Protein AF-A0A960LM51-F1 (afdb_monomer)

Mean predicted aligned error: 3.09 Å

Solvent-accessible surface area (backbone atoms only — not comparable to full-atom values): 5059 Å² total; per-residue (Å²): 129,77,63,47,44,45,46,80,34,15,63,49,51,48,49,55,38,51,77,67,72,45,51,55,55,59,47,15,53,52,43,28,75,73,68,42,70,86,41,40,40,68,48,43,51,28,34,40,70,13,69,32,68,72,53,74,70,53,43,48,50,55,18,54,81,67,74,43,56,54,70,75,39,49,66,58,69,73,57,45,65,72,45,42,66,34,35,63,55,37,68,115

Nearest PDB structures (foldseek):
  1y7y-assembly1_A  TM=9.284E-01  e=1.451E-03  Aeromonas hydrophila
  3vk0-assembly2_B  TM=7.750E-01  e=2.705E-04  Neisseria meningitidis MC58
  2ewt-assembly1_A  TM=7.821E-01  e=7.320E-04  Streptomyces coelicolor A3(2)
  6tri-assembly1_A  TM=8.109E-01  e=8.285E-03  Lactococcus phage TP901-1
  1o4x-assembly1_A  TM=5.934E-01  e=2.874E-01  Homo sapiens

Radius of gyration: 12.93 Å; Cα contacts (8 Å, |Δi|>4): 116; chains: 1; bounding box: 28×24×33 Å

Structure (mmCIF, N/CA/C/O backbone):
data_AF-A0A960LM51-F1
#
_entry.id   AF-A0A960LM51-F1
#
loop_
_atom_site.group_PDB
_atom_site.id
_atom_site.type_symbol
_atom_site.label_atom_id
_atom_site.label_alt_id
_atom_site.label_comp_id
_atom_site.label_asym_id
_atom_site.label_entity_id
_atom_site.label_seq_id
_atom_site.pdbx_PDB_ins_code
_atom_site.Cartn_x
_atom_site.Cartn_y
_atom_site.Cartn_z
_atom_site.occupancy
_atom_site.B_iso_or_equiv
_atom_site.auth_seq_id
_atom_site.auth_comp_id
_atom_site.auth_asym_id
_atom_site.auth_atom_id
_atom_site.pdbx_PDB_model_num
ATOM 1 N N . MET A 1 1 ? 16.778 6.847 -16.037 1.00 52.69 1 MET A N 1
ATOM 2 C CA . MET A 1 1 ? 15.639 6.074 -16.586 1.00 52.69 1 MET A CA 1
ATOM 3 C C . MET A 1 1 ? 14.375 6.477 -15.840 1.00 52.69 1 MET A C 1
ATOM 5 O O . MET A 1 1 ? 14.473 6.622 -14.623 1.00 52.69 1 MET A O 1
ATOM 9 N N . PRO A 1 2 ? 13.228 6.683 -16.510 1.00 55.00 2 PRO A N 1
ATOM 10 C CA . PRO A 1 2 ? 11.973 6.963 -15.816 1.00 55.00 2 PRO A CA 1
ATOM 11 C C . PRO A 1 2 ? 11.629 5.792 -14.883 1.00 55.00 2 PRO A C 1
ATOM 13 O O . PRO A 1 2 ? 11.687 4.626 -15.283 1.00 55.00 2 PRO A O 1
ATOM 16 N N . ARG A 1 3 ? 11.359 6.088 -13.606 1.00 69.00 3 ARG A N 1
ATOM 17 C CA . ARG A 1 3 ? 11.009 5.074 -12.603 1.00 69.00 3 ARG A CA 1
ATOM 18 C C . ARG A 1 3 ? 9.557 4.659 -12.822 1.00 69.00 3 ARG A C 1
ATOM 20 O O . ARG A 1 3 ? 8.662 5.408 -12.467 1.00 69.00 3 ARG A O 1
ATOM 27 N N . ARG A 1 4 ? 9.328 3.471 -13.388 1.00 80.12 4 ARG A N 1
ATOM 28 C CA . ARG A 1 4 ? 7.975 2.909 -13.537 1.00 80.12 4 ARG A CA 1
ATOM 29 C C . ARG A 1 4 ? 7.333 2.657 -12.175 1.00 80.12 4 ARG A C 1
ATOM 31 O O . ARG A 1 4 ? 8.012 2.169 -11.265 1.00 80.12 4 ARG A O 1
ATOM 38 N N . TYR A 1 5 ? 6.030 2.901 -12.071 1.00 92.06 5 TYR A N 1
ATOM 39 C CA . TYR A 1 5 ? 5.258 2.466 -10.915 1.00 92.06 5 TYR A CA 1
ATOM 40 C C . TYR A 1 5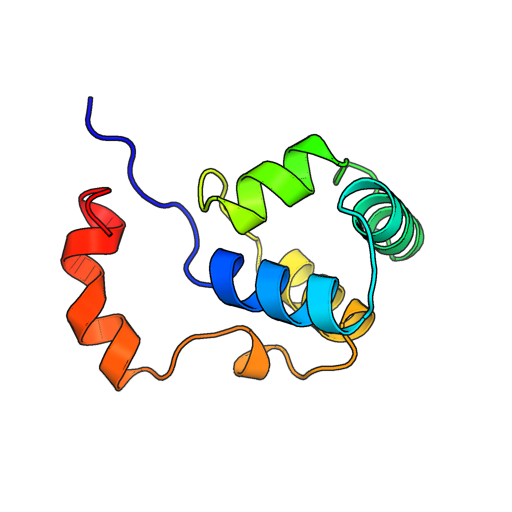 ? 5.051 0.951 -10.962 1.00 92.06 5 TYR A C 1
ATOM 42 O O . TYR A 1 5 ? 4.857 0.363 -12.024 1.00 92.06 5 TYR A O 1
ATOM 50 N N . ARG A 1 6 ? 5.147 0.299 -9.801 1.00 93.75 6 ARG A N 1
ATOM 51 C CA . ARG A 1 6 ? 5.210 -1.168 -9.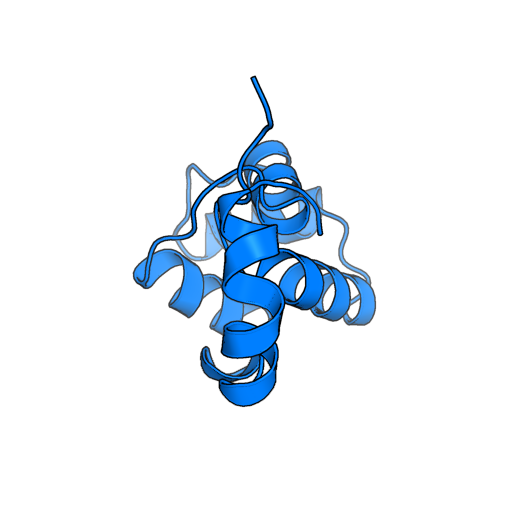685 1.00 93.75 6 ARG A CA 1
ATOM 52 C C . ARG A 1 6 ? 3.974 -1.816 -9.068 1.00 93.75 6 ARG A C 1
ATOM 54 O O . ARG A 1 6 ? 3.877 -3.040 -9.070 1.00 93.75 6 ARG A O 1
ATOM 61 N N . ASN A 1 7 ? 3.050 -1.020 -8.542 1.00 95.56 7 ASN A N 1
ATOM 62 C CA . ASN A 1 7 ? 1.739 -1.468 -8.077 1.00 95.56 7 ASN A CA 1
ATOM 63 C C . ASN A 1 7 ? 0.712 -0.338 -8.264 1.00 95.56 7 ASN A C 1
ATOM 65 O O . ASN A 1 7 ? 1.107 0.815 -8.425 1.00 95.56 7 ASN A O 1
ATOM 69 N N . CYS A 1 8 ? -0.585 -0.648 -8.221 1.00 95.62 8 CYS A N 1
ATOM 70 C CA . CYS A 1 8 ? -1.671 0.339 -8.303 1.00 95.62 8 CYS A CA 1
ATOM 71 C C . CYS A 1 8 ? -2.366 0.621 -6.956 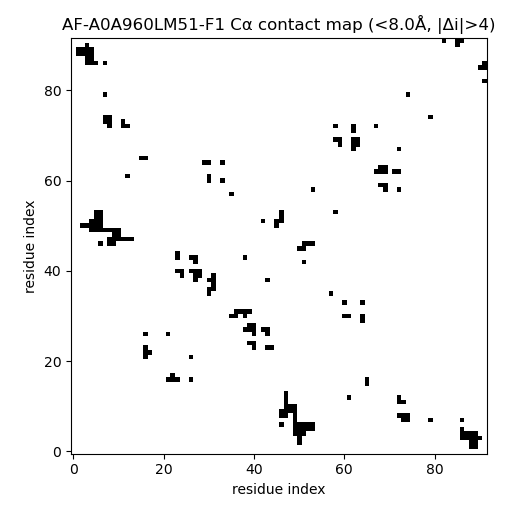1.00 95.62 8 CYS A C 1
ATOM 73 O O . CYS A 1 8 ? -3.194 1.527 -6.882 1.00 95.62 8 CYS A O 1
ATOM 75 N N . ILE A 1 9 ? -2.021 -0.122 -5.897 1.00 97.56 9 ILE A N 1
ATOM 76 C CA . ILE A 1 9 ? -2.709 -0.080 -4.597 1.00 97.56 9 ILE A CA 1
ATOM 77 C C . ILE A 1 9 ? -2.080 0.900 -3.599 1.00 97.56 9 ILE A C 1
ATOM 79 O O . ILE A 1 9 ? -2.721 1.279 -2.624 1.00 97.56 9 ILE A O 1
ATOM 83 N N . GLY A 1 10 ? -0.832 1.322 -3.822 1.00 97.56 10 GLY A N 1
ATOM 84 C CA . GLY A 1 10 ? -0.029 2.115 -2.886 1.00 97.56 10 GLY A CA 1
ATOM 85 C C . GLY A 1 10 ? -0.748 3.336 -2.301 1.00 97.56 10 GLY A C 1
ATOM 86 O O . GLY A 1 10 ? -0.789 3.469 -1.075 1.00 97.56 10 GLY A O 1
ATOM 87 N N . PRO A 1 11 ? -1.391 4.190 -3.123 1.00 96.12 11 PRO A N 1
ATOM 88 C CA . PRO A 1 11 ? -2.142 5.337 -2.617 1.00 96.12 11 PRO A CA 1
ATOM 89 C C . PRO A 1 11 ? -3.311 4.949 -1.705 1.00 96.12 11 PRO A C 1
ATOM 91 O O . PRO A 1 11 ? -3.560 5.607 -0.696 1.00 96.12 11 PRO A O 1
ATOM 94 N N . GLN A 1 12 ? -4.007 3.862 -2.035 1.00 97.88 12 GLN A N 1
ATOM 95 C CA . GLN A 1 12 ? -5.162 3.375 -1.288 1.00 97.88 12 GLN A CA 1
ATOM 96 C C . GLN A 1 12 ? -4.735 2.713 0.034 1.00 97.88 12 GLN A C 1
ATOM 98 O O . GLN A 1 12 ? -5.353 2.965 1.067 1.00 97.88 12 GLN A O 1
ATOM 103 N N . VAL A 1 13 ? -3.618 1.973 0.036 1.00 98.56 13 VAL A N 1
ATOM 104 C CA . VAL A 1 13 ? -2.973 1.447 1.254 1.00 98.56 13 VAL A CA 1
ATOM 105 C C . VAL A 1 13 ? -2.574 2.589 2.191 1.00 98.56 13 VAL A C 1
ATOM 107 O O . VAL A 1 13 ? -2.929 2.564 3.369 1.00 98.56 13 VAL A O 1
ATOM 110 N N . ARG A 1 14 ? -1.909 3.632 1.669 1.00 98.62 14 ARG A N 1
ATOM 111 C CA . ARG A 1 14 ? -1.517 4.811 2.459 1.00 98.62 14 ARG A CA 1
ATOM 112 C C . ARG A 1 14 ? -2.726 5.493 3.092 1.00 98.62 14 ARG A C 1
ATOM 114 O O . ARG A 1 14 ? -2.682 5.814 4.279 1.00 98.62 14 ARG A O 1
ATOM 121 N N . ARG A 1 15 ? -3.788 5.715 2.310 1.00 98.50 15 ARG A N 1
ATOM 122 C CA . ARG A 1 15 ? -5.024 6.350 2.785 1.00 98.50 15 ARG A CA 1
ATOM 123 C C . ARG A 1 15 ? -5.634 5.567 3.949 1.00 98.50 15 ARG A C 1
ATOM 125 O O . ARG A 1 15 ? -5.804 6.130 5.025 1.00 98.50 15 ARG A O 1
ATOM 132 N N . LEU A 1 16 ? -5.888 4.272 3.758 1.00 98.50 16 LEU A N 1
ATOM 133 C CA . LEU A 1 16 ? -6.507 3.416 4.777 1.00 98.50 16 LEU A CA 1
ATOM 134 C C . LEU A 1 16 ? -5.633 3.273 6.030 1.00 98.50 16 LEU A C 1
ATOM 136 O O . LEU A 1 16 ? -6.146 3.280 7.148 1.00 98.50 16 LEU A O 1
ATOM 140 N N . ARG A 1 17 ? -4.305 3.189 5.871 1.00 98.56 17 ARG A N 1
ATOM 141 C CA . ARG A 1 17 ? -3.378 3.184 7.010 1.00 98.56 17 ARG A CA 1
ATOM 142 C C . ARG A 1 17 ? -3.504 4.471 7.831 1.00 98.56 17 ARG A C 1
ATOM 144 O O . ARG A 1 17 ? -3.560 4.409 9.059 1.00 98.56 17 ARG A O 1
ATOM 151 N N . MET A 1 18 ? -3.529 5.627 7.163 1.00 98.56 18 MET A N 1
ATOM 152 C CA . MET A 1 18 ? -3.657 6.930 7.82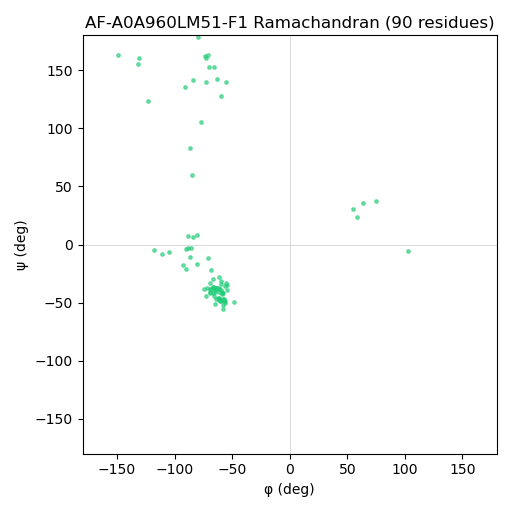3 1.00 98.56 18 MET A CA 1
ATOM 153 C C . MET A 1 18 ? -5.017 7.100 8.508 1.00 98.56 18 MET A C 1
ATOM 155 O O . MET A 1 18 ? -5.058 7.623 9.616 1.00 98.56 18 MET A O 1
ATOM 159 N N . GLU A 1 19 ? -6.103 6.598 7.915 1.00 98.31 19 GLU A N 1
ATOM 160 C CA . GLU A 1 19 ? -7.439 6.575 8.538 1.00 98.31 19 GLU A CA 1
ATOM 161 C C . GLU A 1 19 ? -7.477 5.759 9.833 1.00 98.31 19 GLU A C 1
ATOM 163 O O . GLU A 1 19 ? -8.239 6.070 10.743 1.00 98.31 19 GLU A O 1
ATOM 168 N N . LYS A 1 20 ? -6.607 4.752 9.956 1.00 97.88 20 LYS A N 1
ATOM 169 C CA . LYS A 1 20 ? -6.415 3.978 11.191 1.00 97.88 20 LYS A CA 1
ATOM 170 C C . LYS A 1 20 ? -5.370 4.568 12.143 1.00 97.88 20 LYS A C 1
ATOM 172 O O . LYS A 1 20 ? -5.017 3.910 13.117 1.00 97.88 20 LYS A O 1
ATOM 177 N N . ALA A 1 21 ? -4.848 5.763 11.858 1.00 98.19 21 ALA A N 1
ATOM 178 C CA . ALA A 1 21 ? -3.806 6.436 12.638 1.00 98.19 21 ALA A CA 1
ATOM 179 C C . ALA A 1 21 ? -2.524 5.599 12.850 1.00 98.19 21 ALA A C 1
ATOM 181 O O . ALA A 1 21 ? -1.830 5.754 13.852 1.00 98.19 21 ALA A O 1
ATOM 182 N N . LEU A 1 22 ? -2.187 4.719 11.901 1.00 98.44 22 LEU A N 1
ATOM 183 C CA . LEU A 1 22 ? -0.988 3.883 11.983 1.00 98.44 22 LEU A CA 1
ATOM 184 C C . LEU A 1 22 ? 0.204 4.568 11.322 1.00 98.44 22 LEU A C 1
ATOM 186 O O . LEU A 1 22 ? 0.101 5.054 10.194 1.00 98.44 22 LEU A O 1
ATOM 190 N N . THR A 1 23 ? 1.372 4.536 11.959 1.00 98.69 23 THR A N 1
ATOM 191 C CA . THR A 1 23 ? 2.640 4.844 11.281 1.00 98.69 23 THR A CA 1
ATOM 192 C C . THR A 1 23 ? 3.011 3.721 10.304 1.00 98.69 23 THR A C 1
ATOM 194 O O . THR A 1 23 ? 2.488 2.608 10.380 1.00 98.69 23 THR A O 1
ATOM 197 N N . GLN A 1 24 ? 3.929 3.985 9.366 1.00 98.69 24 GLN A N 1
ATOM 198 C CA . GLN A 1 24 ? 4.448 2.931 8.479 1.00 98.69 24 GLN A CA 1
ATOM 199 C C . GLN A 1 24 ? 5.116 1.796 9.265 1.00 98.69 24 GLN A C 1
ATOM 201 O O . GLN A 1 24 ? 5.035 0.646 8.855 1.00 98.69 24 GLN A O 1
ATOM 206 N N . ASP A 1 25 ? 5.756 2.128 10.386 1.00 98.69 25 ASP A N 1
ATOM 207 C CA . ASP A 1 25 ? 6.469 1.176 11.236 1.00 98.69 25 ASP A CA 1
ATOM 208 C C . ASP A 1 25 ? 5.490 0.279 12.005 1.00 98.69 25 ASP A C 1
ATOM 210 O O . ASP A 1 25 ? 5.600 -0.941 11.977 1.00 98.69 25 ASP A O 1
ATOM 214 N N . GLN A 1 26 ? 4.433 0.875 12.571 1.00 98.75 26 GLN A N 1
ATOM 215 C CA . GLN A 1 26 ? 3.342 0.131 13.205 1.00 98.75 26 GLN A CA 1
ATOM 216 C C . GLN A 1 26 ? 2.623 -0.784 12.213 1.00 98.75 26 GLN A C 1
ATOM 218 O O . GLN A 1 26 ? 2.273 -1.912 12.553 1.00 98.75 26 GLN A O 1
ATOM 223 N N . PHE A 1 27 ? 2.390 -0.310 10.987 1.00 98.75 27 PHE A N 1
ATOM 224 C CA . PHE A 1 27 ? 1.749 -1.132 9.968 1.00 98.75 27 PHE A CA 1
ATOM 225 C C . PHE A 1 27 ? 2.659 -2.270 9.494 1.00 98.75 27 PHE A C 1
ATOM 227 O O . PHE A 1 27 ? 2.189 -3.397 9.378 1.00 98.75 27 PHE A O 1
ATOM 234 N N . ALA A 1 28 ? 3.958 -2.016 9.308 1.00 98.75 28 ALA A N 1
ATOM 235 C CA . ALA A 1 28 ? 4.941 -3.061 9.025 1.00 98.75 28 ALA A CA 1
ATOM 236 C C . ALA A 1 28 ? 4.956 -4.135 10.123 1.00 98.75 28 ALA A C 1
ATOM 238 O O . ALA A 1 28 ? 4.819 -5.314 9.812 1.00 98.75 28 ALA A O 1
ATOM 239 N N . ALA A 1 29 ? 5.010 -3.737 11.398 1.00 98.56 29 ALA A N 1
ATOM 240 C CA . ALA A 1 29 ? 4.975 -4.674 12.519 1.00 98.56 29 ALA A CA 1
ATOM 241 C C . ALA A 1 29 ? 3.710 -5.554 12.507 1.00 98.56 29 ALA A C 1
ATOM 243 O O . ALA A 1 29 ? 3.800 -6.764 12.710 1.00 98.56 29 ALA A O 1
ATOM 244 N N . ARG A 1 30 ? 2.534 -4.981 12.205 1.00 98.50 30 ARG A N 1
ATOM 245 C CA . ARG A 1 30 ? 1.287 -5.756 12.047 1.00 98.50 30 ARG A CA 1
ATOM 246 C C . ARG A 1 30 ? 1.379 -6.775 10.913 1.00 98.50 30 ARG A C 1
ATOM 248 O O . ARG A 1 30 ? 1.074 -7.943 11.120 1.00 98.50 30 ARG A O 1
ATOM 255 N N . LEU A 1 31 ? 1.857 -6.358 9.742 1.00 98.62 31 LEU A N 1
ATOM 256 C CA . LEU A 1 31 ? 2.001 -7.247 8.586 1.00 98.62 31 LEU A CA 1
ATOM 257 C C . LEU A 1 31 ? 3.010 -8.376 8.846 1.00 98.62 31 LEU A C 1
ATOM 259 O O . LEU A 1 31 ? 2.784 -9.512 8.433 1.00 98.62 31 LEU A O 1
ATOM 263 N N . GLN A 1 32 ? 4.095 -8.090 9.568 1.00 98.62 32 GLN A N 1
ATOM 264 C CA . GLN A 1 32 ? 5.076 -9.095 9.980 1.00 98.62 32 GLN A CA 1
ATOM 265 C C . GLN A 1 32 ? 4.482 -10.128 10.942 1.00 98.62 32 GLN A C 1
ATOM 267 O O . GLN A 1 32 ? 4.752 -11.321 10.786 1.00 98.62 32 GLN A O 1
ATOM 272 N N . LEU A 1 33 ? 3.655 -9.689 11.898 1.00 98.50 33 LEU A N 1
ATOM 273 C CA . LEU A 1 33 ? 2.911 -10.576 12.800 1.00 98.50 33 LEU A CA 1
ATOM 274 C C . LEU A 1 33 ? 1.857 -11.410 12.053 1.00 98.50 33 LEU A C 1
ATOM 276 O O . LEU A 1 33 ? 1.608 -12.549 12.435 1.00 98.50 33 LEU A O 1
ATOM 280 N N . ALA A 1 34 ? 1.305 -10.886 10.957 1.00 98.12 34 ALA A N 1
ATOM 281 C CA . ALA A 1 34 ? 0.381 -11.592 10.066 1.00 98.12 34 ALA A CA 1
ATOM 282 C C . ALA A 1 34 ? 1.073 -12.540 9.057 1.00 98.12 34 ALA A C 1
ATOM 284 O O . ALA A 1 34 ? 0.421 -13.072 8.161 1.00 98.12 34 ALA A O 1
ATOM 285 N N . GLY A 1 35 ? 2.390 -12.759 9.178 1.00 97.62 35 GLY A N 1
ATOM 286 C CA . GLY A 1 35 ? 3.148 -13.721 8.366 1.00 97.62 35 GLY A CA 1
ATOM 287 C C . GLY A 1 35 ? 3.986 -13.113 7.236 1.00 97.62 35 GLY A C 1
ATOM 288 O O . GLY A 1 35 ? 4.777 -13.823 6.614 1.00 97.62 35 GLY A O 1
ATOM 289 N N . LEU A 1 36 ? 3.906 -11.800 6.984 1.00 97.81 36 LEU A N 1
ATOM 290 C CA . LEU A 1 36 ? 4.767 -11.112 6.010 1.00 97.81 36 LEU A CA 1
ATOM 291 C C . LEU A 1 36 ? 6.102 -10.703 6.654 1.00 97.81 36 LEU A C 1
ATOM 293 O O . LEU A 1 36 ? 6.443 -9.525 6.719 1.00 97.81 36 LEU A O 1
ATOM 297 N N . HIS A 1 37 ? 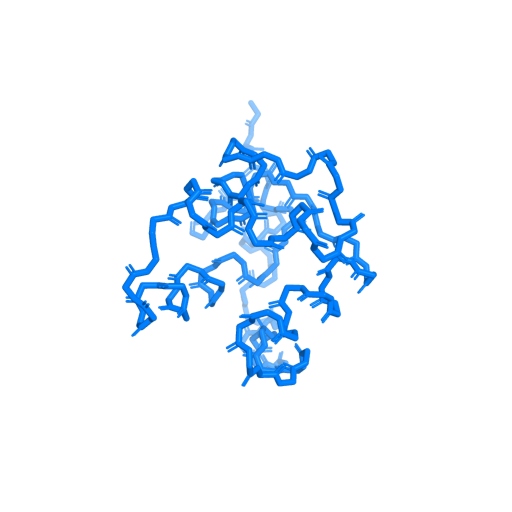6.864 -11.676 7.162 1.00 95.81 37 HIS A N 1
ATOM 298 C CA . HIS A 1 37 ? 8.021 -11.444 8.044 1.00 95.81 37 HIS A CA 1
ATOM 299 C C . HIS A 1 37 ? 9.095 -10.496 7.476 1.00 95.81 37 HIS A C 1
ATOM 301 O O . HIS A 1 37 ? 9.719 -9.741 8.220 1.00 95.81 37 HIS A O 1
ATOM 307 N N . SER A 1 38 ? 9.304 -10.498 6.157 1.00 93.50 38 SER A N 1
ATOM 308 C CA . SER A 1 38 ? 10.288 -9.639 5.482 1.00 93.50 38 SER A CA 1
ATOM 309 C C . SER A 1 38 ? 9.764 -8.241 5.124 1.00 93.50 38 SER A C 1
ATOM 311 O O . SER A 1 38 ? 10.514 -7.423 4.588 1.00 93.50 38 SER A O 1
ATOM 313 N N . L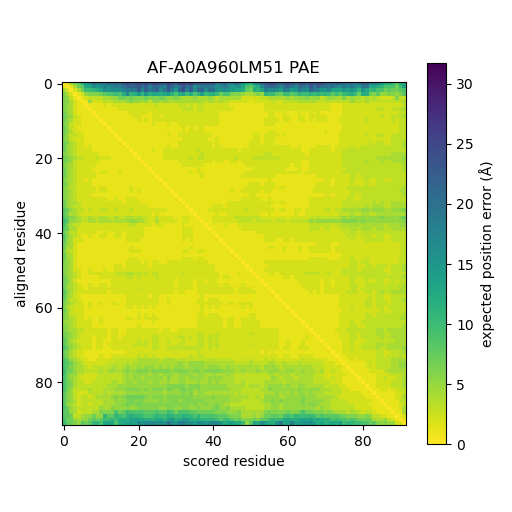EU A 1 39 ? 8.488 -7.945 5.395 1.00 97.50 39 LEU A N 1
ATOM 314 C CA . LEU A 1 39 ? 7.862 -6.673 5.051 1.00 97.50 39 LEU A CA 1
ATOM 315 C C . LEU A 1 39 ? 8.088 -5.628 6.150 1.00 97.50 39 LEU A C 1
ATOM 317 O O . LEU A 1 39 ? 7.237 -5.388 7.000 1.00 97.50 39 LEU A O 1
ATOM 321 N N . ASP A 1 40 ? 9.255 -4.992 6.105 1.00 98.06 40 ASP A N 1
ATOM 322 C CA . ASP A 1 40 ? 9.639 -3.919 7.021 1.00 98.06 40 ASP A CA 1
ATOM 323 C C . ASP A 1 40 ? 9.022 -2.549 6.653 1.00 98.06 40 ASP A C 1
ATOM 325 O O . ASP A 1 40 ? 8.326 -2.375 5.642 1.00 98.06 40 ASP A O 1
ATOM 329 N N . ARG A 1 41 ? 9.313 -1.525 7.469 1.00 98.31 41 ARG A N 1
ATOM 330 C CA . ARG A 1 41 ? 8.875 -0.138 7.239 1.00 98.31 41 ARG A CA 1
ATOM 331 C C . ARG A 1 41 ? 9.275 0.386 5.854 1.00 98.31 41 ARG A C 1
ATOM 333 O O . ARG A 1 41 ? 8.504 1.110 5.222 1.00 98.31 41 ARG A O 1
ATOM 340 N N . VAL A 1 42 ? 10.474 0.049 5.369 1.00 98.50 42 VAL A N 1
ATOM 341 C CA . VAL A 1 42 ? 10.962 0.474 4.044 1.00 98.50 42 VAL A CA 1
ATOM 342 C C . VAL A 1 42 ? 10.158 -0.211 2.939 1.00 98.50 42 VAL A C 1
ATOM 344 O O . VAL A 1 42 ? 9.830 0.419 1.932 1.00 98.50 42 VAL A O 1
ATOM 347 N N . GLY A 1 43 ? 9.800 -1.477 3.131 1.00 98.19 43 GLY A N 1
ATOM 348 C CA . GLY A 1 43 ? 8.892 -2.239 2.292 1.00 98.19 43 GLY A CA 1
ATOM 349 C C . GLY A 1 43 ? 7.528 -1.568 2.196 1.00 98.19 43 GLY A C 1
ATOM 350 O O . GLY A 1 43 ? 7.095 -1.265 1.084 1.00 98.19 43 GLY A O 1
ATOM 351 N N . VAL A 1 44 ? 6.907 -1.240 3.332 1.00 98.56 44 VAL A N 1
ATOM 352 C CA . VAL A 1 44 ? 5.643 -0.481 3.376 1.00 98.56 44 VAL A CA 1
ATOM 353 C C . VAL A 1 44 ? 5.780 0.852 2.636 1.00 98.56 44 VAL A C 1
ATOM 355 O O . VAL A 1 44 ? 4.982 1.149 1.748 1.00 98.56 44 VAL A O 1
ATOM 358 N N . ALA A 1 45 ? 6.834 1.626 2.906 1.00 98.50 45 ALA A N 1
ATOM 359 C CA . ALA A 1 45 ? 7.066 2.902 2.231 1.00 98.50 45 ALA A CA 1
ATOM 360 C C . ALA A 1 45 ? 7.202 2.750 0.705 1.00 98.50 45 ALA A C 1
ATOM 362 O O . ALA A 1 45 ? 6.671 3.565 -0.053 1.00 98.50 45 ALA A O 1
ATOM 363 N N . LYS A 1 46 ? 7.872 1.691 0.231 1.00 97.88 46 LYS A N 1
ATOM 364 C CA . LYS A 1 46 ? 7.986 1.373 -1.200 1.00 97.88 46 LYS A CA 1
ATOM 365 C C . LYS A 1 46 ? 6.654 0.923 -1.805 1.00 97.88 46 LYS A C 1
ATOM 367 O O . LYS A 1 46 ? 6.426 1.202 -2.978 1.00 97.88 46 LYS A O 1
ATOM 372 N N . ILE A 1 47 ? 5.788 0.232 -1.059 1.00 98.31 47 ILE A N 1
ATOM 373 C CA . ILE A 1 47 ? 4.437 -0.116 -1.532 1.00 98.31 47 ILE A CA 1
ATOM 374 C C . ILE A 1 47 ? 3.629 1.164 -1.730 1.00 98.31 47 ILE A C 1
ATOM 376 O O . ILE A 1 47 ? 3.100 1.385 -2.817 1.00 98.31 47 ILE A O 1
ATOM 380 N N . GLU A 1 48 ? 3.595 2.031 -0.716 1.00 98.12 48 GLU A N 1
ATOM 381 C CA . GLU A 1 48 ? 2.812 3.274 -0.721 1.00 98.12 48 GLU A CA 1
ATOM 382 C C . GLU A 1 48 ? 3.252 4.261 -1.802 1.00 98.12 48 GLU A C 1
ATOM 384 O O . GLU A 1 48 ? 2.416 4.905 -2.429 1.00 98.12 48 GLU A O 1
ATOM 389 N N . SER A 1 49 ? 4.560 4.348 -2.047 1.00 96.06 49 SER A N 1
ATOM 390 C CA . SER A 1 49 ? 5.151 5.153 -3.127 1.00 96.06 49 SER A CA 1
ATOM 391 C C . SER A 1 49 ? 5.180 4.436 -4.478 1.00 96.06 49 SER A C 1
ATOM 393 O O . SER A 1 49 ? 5.773 4.934 -5.431 1.00 96.06 49 SER A O 1
ATOM 395 N N . GLN A 1 50 ? 4.567 3.253 -4.567 1.00 95.44 50 GLN A N 1
ATOM 396 C CA . GLN A 1 50 ? 4.481 2.457 -5.788 1.00 95.44 50 GLN A CA 1
ATOM 397 C C . GLN A 1 50 ? 5.854 2.077 -6.385 1.00 95.44 50 GLN A C 1
ATOM 399 O O . GLN A 1 50 ? 5.964 1.763 -7.567 1.00 95.44 50 GLN A O 1
ATOM 404 N N . LEU A 1 51 ? 6.908 2.049 -5.564 1.00 94.50 51 LEU A N 1
ATOM 405 C CA . LEU A 1 51 ? 8.284 1.700 -5.938 1.00 94.50 51 LEU A CA 1
ATOM 406 C C . LEU A 1 51 ? 8.578 0.193 -5.883 1.00 94.50 51 LEU A C 1
ATOM 408 O O . LEU A 1 51 ? 9.630 -0.237 -6.361 1.00 94.50 51 LEU A O 1
ATOM 412 N N . ARG A 1 52 ? 7.678 -0.622 -5.317 1.00 95.25 52 ARG A N 1
ATOM 413 C CA . ARG A 1 52 ? 7.744 -2.094 -5.368 1.00 95.25 52 ARG A CA 1
ATOM 414 C C . ARG A 1 52 ? 6.416 -2.716 -5.772 1.00 95.25 52 ARG A C 1
ATOM 416 O O . ARG A 1 52 ? 5.359 -2.124 -5.563 1.00 95.25 52 ARG A O 1
ATOM 423 N N . SER A 1 53 ? 6.496 -3.915 -6.330 1.00 96.75 53 SER A N 1
ATOM 424 C CA . SER A 1 53 ? 5.324 -4.744 -6.585 1.00 96.75 53 SER A CA 1
ATOM 425 C C . SER A 1 53 ? 4.776 -5.312 -5.278 1.00 96.75 53 SER A C 1
ATOM 427 O O . SER A 1 53 ? 5.463 -5.318 -4.249 1.00 96.75 53 SER A O 1
ATOM 429 N N . VAL A 1 54 ? 3.519 -5.733 -5.339 1.00 97.94 54 VAL A N 1
ATOM 430 C CA . VAL A 1 54 ? 2.800 -6.413 -4.263 1.00 97.94 54 VAL A CA 1
ATOM 431 C C . VAL A 1 54 ? 2.325 -7.730 -4.852 1.00 97.94 54 VAL A C 1
ATOM 433 O O . VAL A 1 54 ? 1.688 -7.714 -5.907 1.00 97.94 54 VAL A O 1
ATOM 436 N N . PHE A 1 55 ? 2.690 -8.846 -4.228 1.00 97.94 55 PHE A N 1
ATOM 437 C CA . PHE A 1 55 ? 2.192 -10.155 -4.649 1.00 97.94 55 PHE A CA 1
ATOM 438 C C . PHE A 1 55 ? 0.722 -10.330 -4.250 1.00 97.94 55 PHE A C 1
ATOM 440 O O . PHE A 1 55 ? 0.207 -9.613 -3.395 1.00 97.94 55 PHE A O 1
ATOM 447 N N . ASP A 1 56 ? 0.033 -11.285 -4.862 1.00 98.06 56 ASP A N 1
ATOM 448 C CA . ASP A 1 56 ? -1.371 -11.592 -4.565 1.00 98.06 56 ASP A CA 1
ATOM 449 C C . ASP A 1 56 ? -1.602 -11.982 -3.094 1.00 98.06 56 ASP A C 1
ATOM 451 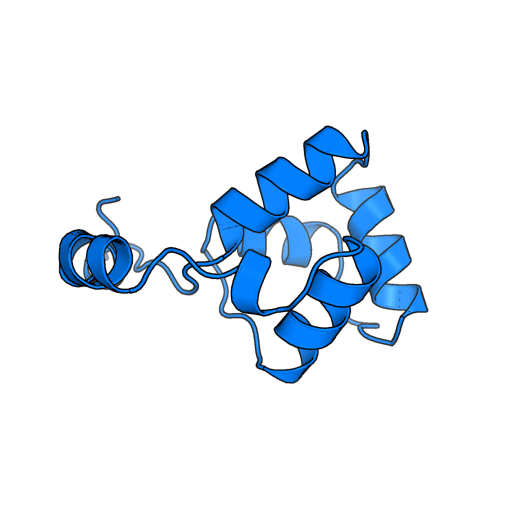O O . ASP A 1 56 ? -2.538 -11.487 -2.464 1.00 98.06 56 ASP A O 1
ATOM 455 N N . PHE A 1 57 ? -0.710 -12.781 -2.509 1.00 97.69 57 PHE A N 1
ATOM 456 C CA . PHE A 1 57 ? -0.759 -13.129 -1.091 1.00 97.69 57 PHE A CA 1
ATOM 457 C C . PHE A 1 57 ? -0.499 -11.913 -0.190 1.00 97.69 57 PHE A C 1
ATOM 459 O O . PHE A 1 57 ? -1.152 -11.759 0.839 1.00 97.69 57 PHE A O 1
ATOM 466 N N . GLU A 1 58 ? 0.395 -11.000 -0.583 1.00 98.44 58 GLU A N 1
ATOM 467 C CA . GLU A 1 58 ? 0.615 -9.756 0.163 1.00 98.44 58 GLU A CA 1
ATOM 468 C C . GLU A 1 58 ? -0.619 -8.859 0.091 1.00 98.44 58 GLU A C 1
ATOM 470 O O . GLU A 1 58 ? -1.019 -8.296 1.103 1.00 98.44 58 GLU A O 1
ATOM 475 N N . LEU A 1 59 ? -1.251 -8.753 -1.082 1.00 98.56 59 LEU A N 1
ATOM 476 C CA . LEU A 1 59 ? -2.492 -8.004 -1.270 1.00 98.56 59 LEU A CA 1
ATOM 477 C C . LEU A 1 59 ? -3.590 -8.517 -0.331 1.00 98.56 59 LEU A C 1
ATOM 479 O O . LEU A 1 59 ? -4.248 -7.707 0.323 1.00 98.56 59 LEU A O 1
ATOM 483 N N . ALA A 1 60 ? -3.770 -9.838 -0.253 1.00 98.38 60 ALA A N 1
ATOM 484 C CA . ALA A 1 60 ? -4.772 -10.459 0.607 1.00 98.38 60 ALA A CA 1
ATOM 485 C C . ALA A 1 60 ? -4.537 -10.132 2.092 1.00 98.38 60 ALA A C 1
ATOM 487 O O . ALA A 1 60 ? -5.460 -9.692 2.779 1.00 98.38 60 ALA A O 1
ATOM 488 N N . ILE A 1 61 ? -3.297 -10.270 2.572 1.00 98.56 61 ILE A N 1
ATOM 489 C CA . ILE A 1 61 ? -2.953 -9.982 3.972 1.00 98.56 61 ILE A CA 1
ATOM 490 C C . ILE A 1 61 ? -3.027 -8.481 4.278 1.00 98.56 61 ILE A C 1
ATOM 492 O O . ILE A 1 61 ? -3.593 -8.092 5.296 1.00 98.56 61 ILE A O 1
ATOM 496 N N . ILE A 1 62 ? -2.539 -7.617 3.384 1.00 98.69 62 ILE A N 1
ATOM 497 C CA . ILE A 1 62 ? -2.635 -6.156 3.535 1.00 98.69 62 ILE A CA 1
ATOM 498 C C . ILE A 1 62 ? -4.100 -5.720 3.637 1.00 98.69 62 ILE A C 1
ATOM 500 O O . ILE A 1 62 ? -4.426 -4.876 4.470 1.00 98.69 62 ILE A O 1
ATOM 504 N N . ALA A 1 63 ? -4.987 -6.284 2.814 1.00 98.62 63 ALA A N 1
ATOM 505 C CA . ALA A 1 63 ? -6.415 -5.987 2.865 1.00 98.62 63 ALA A CA 1
ATOM 506 C C . ALA A 1 63 ? -7.033 -6.427 4.200 1.00 98.62 63 ALA A C 1
ATOM 508 O O . ALA A 1 63 ? -7.697 -5.623 4.857 1.00 98.62 63 ALA A O 1
ATOM 509 N N . SER A 1 64 ? -6.723 -7.653 4.639 1.00 98.44 64 SER A N 1
ATOM 510 C CA . SER A 1 64 ? -7.157 -8.200 5.930 1.00 98.44 64 SER A CA 1
ATOM 511 C C . SER A 1 64 ? -6.730 -7.315 7.106 1.00 98.44 64 SER A C 1
ATOM 513 O O . SER A 1 64 ? -7.572 -6.893 7.897 1.00 98.44 64 SER A O 1
ATOM 515 N N . GLU A 1 65 ? -5.452 -6.933 7.183 1.00 98.38 65 GLU A N 1
ATOM 516 C CA . GLU A 1 65 ? -4.922 -6.081 8.262 1.00 98.38 65 GLU A CA 1
ATOM 517 C C . GLU A 1 65 ? -5.454 -4.638 8.212 1.00 98.38 65 GLU A C 1
ATOM 519 O O . GLU A 1 65 ? -5.484 -3.922 9.220 1.00 98.38 65 GLU A O 1
ATOM 524 N N . LEU A 1 66 ? -5.917 -4.192 7.041 1.00 98.38 66 LEU A N 1
ATOM 525 C CA . LEU A 1 66 ? -6.635 -2.930 6.873 1.00 98.38 66 LEU A CA 1
ATOM 526 C C . LEU A 1 66 ? -8.155 -3.071 7.081 1.00 98.38 66 LEU A C 1
ATOM 528 O O . LEU A 1 66 ? -8.859 -2.058 7.087 1.00 98.38 66 LEU A O 1
ATOM 532 N N . GLY A 1 67 ? -8.671 -4.275 7.330 1.00 98.00 67 GLY A N 1
ATOM 533 C CA . GLY A 1 67 ? -10.094 -4.533 7.546 1.00 98.00 67 GLY A CA 1
ATOM 534 C C . GLY A 1 67 ? -10.958 -4.215 6.324 1.00 98.00 67 GLY A C 1
ATOM 535 O O . GLY A 1 67 ? -12.057 -3.689 6.479 1.00 98.00 67 GLY A O 1
ATOM 536 N N . VAL A 1 68 ? -10.442 -4.467 5.120 1.00 98.19 68 VAL A N 1
ATOM 537 C CA . VAL A 1 68 ? -11.155 -4.285 3.848 1.00 98.19 68 VAL A CA 1
ATOM 538 C C . VAL A 1 68 ? -11.013 -5.532 2.981 1.00 98.19 68 VAL A C 1
ATOM 540 O O . VAL A 1 68 ? -10.087 -6.320 3.147 1.00 98.19 68 VAL A O 1
ATOM 543 N N . GLU A 1 69 ? -11.901 -5.703 2.006 1.00 97.75 69 GLU A N 1
ATOM 544 C CA . GLU A 1 69 ? -11.700 -6.708 0.961 1.00 97.75 69 GLU A CA 1
ATOM 545 C C . GLU A 1 69 ? -10.550 -6.307 0.027 1.00 97.75 69 GLU A C 1
ATOM 547 O O . GLU A 1 69 ? -10.305 -5.119 -0.202 1.00 97.75 69 GLU A O 1
ATOM 552 N N . ALA A 1 70 ? -9.880 -7.286 -0.590 1.00 97.19 70 ALA A N 1
ATOM 553 C CA . ALA A 1 70 ? -8.788 -7.031 -1.537 1.00 97.19 70 ALA A CA 1
ATOM 554 C C . ALA A 1 70 ? -9.216 -6.121 -2.704 1.00 97.19 70 ALA A C 1
ATOM 556 O O . ALA A 1 70 ? -8.454 -5.252 -3.133 1.00 97.19 70 ALA A O 1
ATOM 557 N N . ALA A 1 71 ? -10.463 -6.253 -3.168 1.00 96.19 71 ALA A N 1
ATOM 558 C CA . ALA A 1 71 ? -11.046 -5.370 -4.176 1.00 96.19 71 ALA A CA 1
ATOM 559 C C . ALA A 1 71 ? -11.085 -3.897 -3.726 1.00 96.19 71 ALA A C 1
ATOM 561 O O . ALA A 1 71 ? -10.918 -3.003 -4.550 1.00 96.19 71 ALA A O 1
ATOM 562 N N . GLY A 1 72 ? -11.224 -3.637 -2.422 1.00 96.50 72 GLY A N 1
ATOM 563 C CA . GLY A 1 72 ? -11.200 -2.296 -1.835 1.00 96.50 72 GLY A CA 1
ATOM 564 C C . GLY A 1 72 ? -9.823 -1.623 -1.843 1.00 96.50 72 GLY A C 1
ATOM 565 O O . GLY A 1 72 ? -9.731 -0.419 -1.588 1.00 96.50 72 GLY A O 1
ATOM 566 N N . LEU A 1 73 ? -8.750 -2.363 -2.146 1.00 97.56 73 LEU A N 1
ATOM 567 C CA . LEU A 1 73 ? -7.414 -1.800 -2.373 1.00 97.56 73 LEU A CA 1
ATOM 568 C C . LEU A 1 73 ? -7.158 -1.435 -3.838 1.00 97.56 73 LEU A C 1
ATOM 570 O O . LEU A 1 73 ? -6.276 -0.621 -4.122 1.00 97.56 73 LEU A O 1
ATOM 574 N N . LEU A 1 74 ? -7.916 -2.022 -4.764 1.00 96.56 74 LEU A N 1
ATOM 575 C CA . LEU A 1 74 ? -7.751 -1.802 -6.193 1.00 96.56 74 LEU A CA 1
ATOM 576 C C . LEU A 1 74 ? -8.494 -0.533 -6.642 1.00 96.56 74 LEU A C 1
ATOM 578 O O . LEU A 1 74 ? -9.609 -0.262 -6.190 1.00 96.56 74 LEU A O 1
ATOM 582 N N . PRO A 1 75 ? -7.923 0.256 -7.569 1.00 93.69 75 PRO A N 1
ATOM 583 C CA . PRO A 1 75 ? -8.682 1.309 -8.226 1.00 93.69 75 PRO A CA 1
ATOM 584 C C . PRO A 1 75 ? -9.798 0.703 -9.098 1.00 93.69 75 PRO A C 1
ATOM 586 O O . PRO A 1 75 ? -9.631 -0.392 -9.643 1.00 93.69 75 PRO A O 1
ATOM 589 N N . PRO A 1 76 ? -10.908 1.430 -9.325 1.00 93.81 76 PRO A N 1
ATOM 590 C CA . PRO A 1 76 ? -11.944 0.987 -10.250 1.00 93.81 76 PRO A CA 1
ATOM 591 C C . PRO A 1 76 ? -11.357 0.699 -11.643 1.00 93.81 76 PRO A C 1
ATOM 593 O O . PRO A 1 76 ? -10.564 1.512 -12.132 1.00 93.81 76 PRO A O 1
ATOM 596 N N . PRO A 1 77 ? -11.784 -0.369 -12.348 1.00 93.00 77 PRO A N 1
ATOM 597 C CA . PRO A 1 77 ? -11.210 -0.740 -13.644 1.00 93.00 77 PRO A CA 1
ATOM 598 C C . PRO A 1 77 ? -11.221 0.386 -14.685 1.00 93.00 77 PRO A C 1
ATOM 600 O O . PRO A 1 77 ? -10.289 0.508 -15.474 1.00 93.00 77 PRO A O 1
ATOM 603 N N . ARG A 1 78 ? -12.252 1.244 -14.674 1.00 94.12 78 ARG A N 1
ATOM 604 C CA . ARG A 1 78 ? -12.326 2.417 -15.562 1.00 94.12 78 ARG A CA 1
ATOM 605 C C . ARG A 1 78 ? -11.186 3.404 -15.307 1.00 94.12 78 ARG A C 1
ATOM 607 O O . ARG A 1 78 ? -10.549 3.834 -16.257 1.00 94.12 78 ARG A O 1
ATOM 614 N N . ARG A 1 79 ? -10.906 3.721 -14.037 1.00 91.00 79 ARG A N 1
ATOM 615 C CA . ARG A 1 79 ? -9.800 4.608 -13.646 1.00 91.00 79 ARG A CA 1
ATOM 616 C C . ARG A 1 79 ? -8.454 3.976 -13.987 1.00 91.00 79 ARG A C 1
ATOM 618 O O . ARG A 1 79 ? -7.608 4.635 -14.573 1.00 91.00 79 ARG A O 1
ATOM 625 N N . LEU A 1 80 ? -8.290 2.687 -13.683 1.00 91.44 80 LEU A N 1
ATOM 626 C CA . LEU A 1 80 ? -7.045 1.977 -13.966 1.00 91.44 80 LEU A CA 1
ATOM 627 C C . LEU A 1 80 ? -6.698 1.992 -15.458 1.00 91.44 80 LEU A C 1
ATOM 629 O O . LEU A 1 80 ? -5.543 2.206 -15.795 1.00 91.44 80 LEU A O 1
ATOM 633 N N . LYS A 1 81 ? -7.686 1.809 -16.344 1.00 93.44 81 LYS A N 1
ATOM 634 C CA . LYS A 1 81 ? -7.476 1.882 -17.798 1.00 93.44 81 LYS A CA 1
ATOM 635 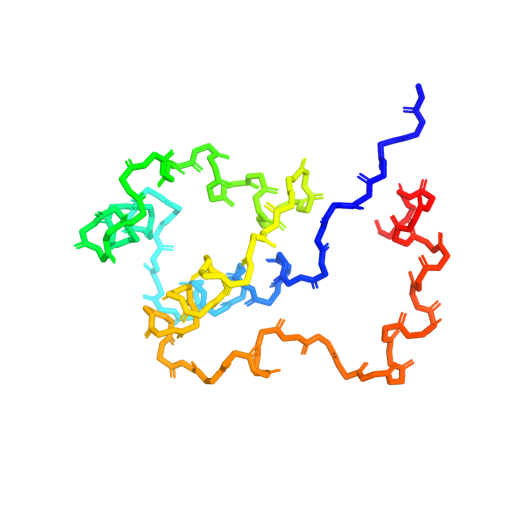C C . LYS A 1 81 ? -6.993 3.258 -18.263 1.00 93.44 81 LYS A C 1
ATOM 637 O O . LYS A 1 81 ? -6.174 3.311 -19.168 1.00 93.44 81 LYS A O 1
ATOM 642 N N . LEU A 1 82 ? -7.486 4.338 -17.654 1.00 92.06 82 LEU A N 1
ATOM 643 C CA . LEU A 1 82 ? -7.081 5.708 -17.993 1.00 92.06 82 LEU A CA 1
ATOM 644 C C . LEU A 1 82 ? -5.657 6.022 -17.517 1.00 92.06 82 LEU A C 1
ATOM 646 O O . LEU A 1 82 ? -4.911 6.692 -18.215 1.00 92.06 82 LEU A O 1
ATOM 650 N N . GLU A 1 83 ? -5.277 5.516 -16.344 1.00 89.31 83 GLU A N 1
ATOM 651 C CA . GLU A 1 83 ? -3.977 5.792 -15.717 1.00 89.31 83 GLU A CA 1
ATOM 652 C C . GLU A 1 83 ? -2.882 4.786 -16.125 1.00 89.31 83 GLU A C 1
ATOM 654 O O . GLU A 1 83 ? -1.733 4.918 -15.704 1.00 89.31 83 GLU A O 1
ATOM 659 N N . LEU A 1 84 ? -3.215 3.749 -16.905 1.00 90.31 84 LEU A N 1
ATOM 660 C CA . LEU A 1 84 ? -2.322 2.614 -17.157 1.00 90.31 84 LEU A CA 1
ATOM 661 C C . LEU A 1 84 ? -1.017 3.035 -17.841 1.00 90.31 84 LEU A C 1
ATOM 663 O O . LEU A 1 84 ? 0.061 2.630 -17.404 1.00 90.31 84 LEU A O 1
ATOM 667 N N . ASP A 1 85 ? -1.104 3.874 -18.870 1.00 90.06 85 ASP A N 1
ATOM 668 C CA . ASP A 1 85 ? 0.070 4.336 -19.612 1.00 90.06 85 ASP A CA 1
ATOM 669 C C . ASP A 1 85 ? 0.991 5.183 -18.729 1.00 90.06 85 ASP A C 1
ATOM 671 O O . ASP A 1 85 ? 2.212 5.028 -18.763 1.00 90.06 85 ASP A O 1
ATOM 675 N N . GLU A 1 86 ? 0.420 6.028 -17.871 1.00 87.00 86 GLU A N 1
ATOM 676 C CA . GLU A 1 86 ? 1.172 6.839 -16.912 1.00 87.00 86 GLU A CA 1
ATOM 677 C C . GLU A 1 86 ? 1.807 5.988 -15.811 1.00 87.00 86 GLU A C 1
ATOM 679 O O . GLU A 1 86 ? 2.950 6.239 -15.421 1.00 87.00 86 GLU A O 1
ATOM 684 N N . LEU A 1 87 ? 1.111 4.949 -15.339 1.00 86.06 87 LEU A N 1
ATOM 685 C CA . LEU A 1 87 ? 1.647 3.975 -14.389 1.00 86.06 87 LEU A CA 1
ATOM 686 C C . LEU A 1 87 ? 2.861 3.245 -14.978 1.00 86.06 87 LEU A C 1
ATOM 688 O O . LEU A 1 87 ? 3.921 3.182 -14.346 1.00 86.06 87 LEU A O 1
ATOM 692 N N . ILE A 1 88 ? 2.727 2.754 -16.212 1.00 87.31 88 ILE A N 1
ATOM 693 C CA . ILE A 1 88 ? 3.794 2.057 -16.939 1.00 87.31 88 ILE A CA 1
ATOM 694 C C . ILE A 1 88 ? 4.947 3.012 -17.269 1.00 87.31 88 ILE A C 1
ATOM 696 O O . ILE A 1 88 ? 6.108 2.606 -17.218 1.00 87.31 88 ILE A O 1
ATOM 700 N N . A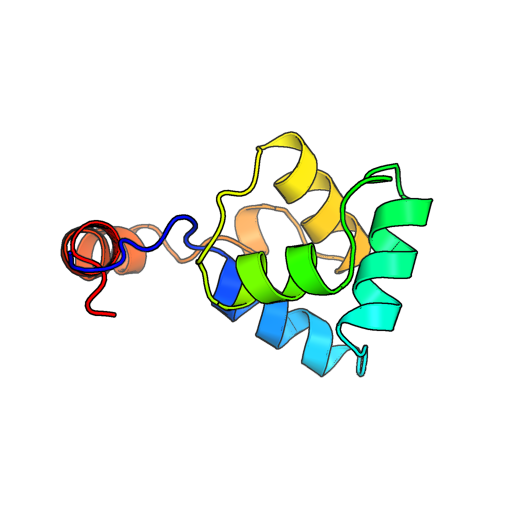LA A 1 89 ? 4.663 4.276 -17.584 1.00 87.00 89 ALA A N 1
ATOM 701 C CA . ALA A 1 89 ? 5.677 5.280 -17.889 1.00 87.00 89 ALA A CA 1
ATOM 702 C C . ALA A 1 89 ? 6.332 5.893 -16.639 1.00 87.00 89 ALA A C 1
ATOM 704 O O . ALA A 1 89 ? 7.404 6.487 -16.763 1.00 87.00 89 ALA A O 1
ATOM 705 N N . GLY A 1 90 ? 5.723 5.749 -15.456 1.00 82.19 90 GLY A N 1
ATOM 706 C CA . GLY A 1 90 ? 6.199 6.370 -14.218 1.00 82.19 90 GLY A CA 1
ATOM 707 C C . GLY A 1 90 ? 5.929 7.874 -14.129 1.00 82.19 90 GLY A C 1
ATOM 708 O O . GLY A 1 90 ? 6.808 8.612 -13.692 1.00 82.19 90 GLY A O 1
ATOM 709 N N . LYS A 1 91 ? 4.771 8.335 -14.625 1.00 81.31 91 LYS A N 1
ATOM 710 C CA . LYS A 1 91 ? 4.432 9.767 -14.795 1.00 81.31 91 LYS A CA 1
ATOM 711 C C . LYS A 1 91 ? 3.225 10.267 -13.981 1.00 81.31 91 LYS A C 1
ATOM 713 O O . LYS A 1 91 ? 2.934 11.454 -14.033 1.00 81.31 91 LYS A O 1
ATOM 718 N N . ARG A 1 92 ? 2.543 9.360 -13.287 1.00 71.19 92 ARG A N 1
ATOM 719 C CA . ARG A 1 92 ? 1.427 9.611 -12.362 1.00 71.19 92 ARG A CA 1
ATOM 720 C C . ARG A 1 92 ? 1.832 10.401 -11.119 1.00 71.19 92 ARG A C 1
ATOM 722 O O . ARG A 1 92 ? 3.006 10.253 -10.707 1.00 71.19 92 ARG A O 1
#

Sequence (92 aa):
MPRRYRNCIGPQVRRLRMEKALTQDQFAARLQLAGLHSLDRVGVAKIESQLRSVFDFELAIIASELGVEAAGLLPPPRRLKLELDELIAGKR

Foldseek 3Di:
DQQAQAEQLLCVLVVLCVVVVHQLQRLQVQLCVVPPVPCGSVNNVCSNVSNHHADPVNLCSSCVSSVHHSVSSHDDPVVCVVCVVCNGRNND

Secondary structure (DSSP, 8-state):
-------S-HHHHHHHHHHTT--HHHHHHHHHHTT-TT--HHHHHHHHTT-S---HHHHHHHHHHTTS-GGGGSPPHHHHHHHHHHHHHT--

pLDDT: mean 94.41, std 8.2, range [52.69, 98.75]